Protein AF-A0A7C1SMQ3-F1 (afdb_monomer_lite)

Foldseek 3Di:
DDDPVDDDDDDDLADFAFPFALPVCVVVVCCCVVPVPPSVDGTDGDGPDPCSVVVDDDPVRVVVVVVVVVD

pLDDT: mean 90.56, std 7.81, range [60.22, 97.56]

Sequence (71 aa):
IESTKATAPVISPVSGTIIEVNSTLEDEPEIINTDPYGKGWIAVVEVAAVSAKSELLEAASYNAFIEEESG

Secondary structure (DSSP, 8-state):
-B-SS-B-PPPPSS-EEEEEE-THHHH-TTHHHH-TTTTT--EEEEES-GGGGGGSPPHHHHHHHHHHHT-

Structure (mmCIF, N/CA/C/O backbone):
data_AF-A0A7C1SMQ3-F1
#
_entry.id   AF-A0A7C1SMQ3-F1
#
loop_
_atom_site.group_PDB
_atom_site.id
_atom_site.type_symbol
_atom_site.label_atom_id
_atom_site.label_alt_id
_atom_site.label_comp_id
_atom_site.label_asym_id
_atom_site.label_entity_id
_atom_site.label_seq_id
_atom_site.pdbx_PDB_ins_code
_atom_site.Cartn_x
_atom_site.Cartn_y
_atom_site.Cartn_z
_atom_site.occupancy
_atom_site.B_iso_or_equiv
_atom_site.auth_seq_id
_atom_site.auth_comp_id
_atom_site.auth_asym_id
_atom_site.auth_atom_id
_atom_site.pdbx_PDB_model_num
ATOM 1 N N . ILE A 1 1 ? -3.400 8.170 4.440 1.00 82.62 1 ILE A N 1
ATOM 2 C CA . ILE A 1 1 ? -3.400 7.398 5.701 1.00 82.62 1 ILE A CA 1
ATOM 3 C C . ILE A 1 1 ? -3.406 8.374 6.853 1.00 82.62 1 ILE A C 1
ATOM 5 O O . ILE A 1 1 ? -2.612 9.312 6.852 1.00 82.62 1 ILE A O 1
ATOM 9 N N . GLU A 1 2 ? -4.318 8.172 7.792 1.00 86.94 2 GLU A N 1
ATOM 10 C CA . GLU A 1 2 ? -4.474 9.030 8.961 1.00 86.94 2 GLU A CA 1
ATOM 11 C C . GLU A 1 2 ? -4.180 8.238 10.228 1.00 86.94 2 GLU A C 1
ATOM 13 O O . GLU A 1 2 ? -4.480 7.052 10.335 1.00 86.94 2 GLU A O 1
ATOM 18 N N . SER A 1 3 ? -3.563 8.909 11.188 1.00 89.44 3 SER A N 1
ATOM 19 C CA . SER A 1 3 ? -3.321 8.400 12.531 1.00 89.44 3 SER A CA 1
ATOM 20 C C . SER A 1 3 ? -3.630 9.502 13.539 1.00 89.44 3 SER A C 1
ATOM 22 O O . SER A 1 3 ? -3.800 10.665 13.177 1.00 89.44 3 SER A O 1
ATOM 24 N N . THR A 1 4 ? -3.599 9.178 14.830 1.00 90.88 4 THR A N 1
ATOM 25 C CA . THR A 1 4 ? -3.742 10.181 15.899 1.00 90.88 4 THR A CA 1
ATOM 26 C C . THR A 1 4 ? -2.598 11.200 15.951 1.00 90.88 4 THR A C 1
ATOM 28 O O . THR A 1 4 ? -2.707 12.194 16.665 1.00 90.88 4 THR A O 1
ATOM 31 N N . LYS A 1 5 ? -1.495 10.962 15.226 1.00 89.12 5 LYS A N 1
ATOM 32 C CA . LYS A 1 5 ? -0.291 11.808 15.238 1.00 89.12 5 LYS A CA 1
ATOM 33 C C . LYS A 1 5 ? -0.097 12.610 13.956 1.00 89.12 5 LYS A C 1
ATOM 35 O O . LYS A 1 5 ? 0.474 13.694 14.008 1.00 89.12 5 LYS A O 1
ATOM 40 N N . ALA A 1 6 ? -0.508 12.063 12.818 1.00 89.94 6 ALA A N 1
ATOM 41 C CA . ALA A 1 6 ? -0.241 12.647 11.512 1.00 89.94 6 ALA A CA 1
ATOM 42 C C . ALA A 1 6 ? -1.175 12.088 10.439 1.00 89.94 6 ALA A C 1
ATOM 44 O O . ALA A 1 6 ? -1.610 10.934 10.516 1.00 89.94 6 ALA A O 1
ATOM 45 N N . THR A 1 7 ? -1.370 12.895 9.399 1.00 92.50 7 THR A N 1
ATOM 46 C CA . THR A 1 7 ? -1.982 12.493 8.133 1.00 92.50 7 THR A CA 1
ATOM 47 C C . THR A 1 7 ? -0.921 12.558 7.043 1.00 92.50 7 THR A C 1
ATOM 49 O O . THR A 1 7 ? -0.271 13.588 6.869 1.00 92.50 7 THR A O 1
ATOM 52 N N . ALA A 1 8 ? -0.750 11.459 6.310 1.00 90.44 8 ALA A N 1
ATOM 53 C CA . ALA A 1 8 ? 0.191 11.353 5.202 1.00 90.44 8 ALA A CA 1
ATOM 54 C C . ALA A 1 8 ? -0.526 10.897 3.918 1.00 90.44 8 ALA A C 1
ATOM 56 O O . ALA A 1 8 ? -1.323 9.946 3.964 1.00 90.44 8 ALA A O 1
ATOM 57 N N . PRO A 1 9 ? -0.267 11.541 2.766 1.00 92.94 9 PRO A N 1
ATOM 58 C CA . PRO A 1 9 ? -0.763 11.063 1.482 1.00 92.94 9 PRO A CA 1
ATOM 59 C C . PRO A 1 9 ? -0.056 9.761 1.079 1.00 92.94 9 PRO A C 1
ATOM 61 O O . PRO A 1 9 ? 1.111 9.553 1.403 1.00 92.94 9 PRO A O 1
ATOM 64 N N . VAL A 1 10 ? -0.760 8.897 0.345 1.00 91.00 10 VAL A N 1
ATOM 65 C CA . VAL A 1 10 ? -0.165 7.710 -0.290 1.00 91.00 10 VAL A CA 1
ATOM 66 C C . VAL A 1 10 ? 0.134 8.060 -1.738 1.00 91.00 10 VAL A C 1
ATOM 68 O O . VAL A 1 10 ? -0.767 8.469 -2.470 1.00 91.00 10 VAL A O 1
ATOM 71 N N . ILE A 1 11 ? 1.393 7.916 -2.142 1.00 91.56 11 ILE A N 1
ATOM 72 C CA . ILE A 1 11 ? 1.829 8.167 -3.515 1.00 91.56 11 ILE A CA 1
ATOM 73 C C . ILE A 1 11 ? 1.913 6.830 -4.248 1.00 91.56 11 ILE A C 1
ATOM 75 O O . ILE A 1 11 ? 2.529 5.890 -3.748 1.00 91.56 11 ILE A O 1
ATOM 79 N N . SER A 1 12 ? 1.284 6.737 -5.423 1.00 91.12 12 SER A N 1
ATOM 80 C CA . SER A 1 12 ? 1.375 5.527 -6.242 1.00 91.12 12 SER A CA 1
ATOM 81 C C . SER A 1 12 ? 2.812 5.345 -6.746 1.00 91.12 12 SER A C 1
ATOM 83 O O . SER A 1 12 ? 3.351 6.283 -7.338 1.00 91.12 12 SER A O 1
ATOM 85 N N . PRO A 1 13 ? 3.423 4.159 -6.577 1.00 89.88 13 PRO A N 1
ATOM 86 C CA . PRO A 1 13 ? 4.763 3.885 -7.094 1.00 89.88 13 PRO A CA 1
ATOM 87 C C . PRO A 1 13 ? 4.781 3.704 -8.619 1.00 89.88 13 PRO A C 1
ATOM 89 O O . PRO A 1 13 ? 5.845 3.705 -9.227 1.00 89.88 13 PRO A O 1
ATOM 92 N N . VAL A 1 14 ? 3.613 3.515 -9.246 1.00 90.31 14 VAL A N 1
ATOM 93 C CA . VAL A 1 14 ? 3.483 3.223 -10.679 1.00 90.31 14 VAL A CA 1
ATOM 94 C C . VAL A 1 14 ? 2.346 4.021 -11.318 1.00 90.31 14 VAL A C 1
ATOM 96 O O . VAL A 1 14 ? 1.354 4.357 -10.668 1.00 90.31 14 VAL A O 1
ATOM 99 N N . SER A 1 15 ? 2.473 4.297 -12.617 1.00 90.25 15 SER A N 1
ATOM 100 C CA . SER A 1 15 ? 1.368 4.819 -13.432 1.00 90.25 15 SER A CA 1
ATOM 101 C C . SER A 1 15 ? 0.477 3.672 -13.907 1.00 90.25 15 SER A C 1
ATOM 103 O O . SER A 1 15 ? 0.975 2.646 -14.379 1.00 90.25 15 SER A O 1
ATOM 105 N N . GLY A 1 16 ? -0.840 3.842 -13.815 1.00 91.50 16 GLY A N 1
ATOM 106 C CA . GLY A 1 16 ? -1.784 2.789 -14.169 1.00 91.50 16 GLY A CA 1
ATOM 107 C C . GLY A 1 16 ? -3.232 3.138 -13.857 1.00 91.50 16 GLY A C 1
ATOM 108 O O . GLY A 1 16 ? -3.562 4.290 -13.567 1.00 91.50 16 GLY A O 1
ATOM 109 N N . THR A 1 17 ? -4.089 2.125 -13.908 1.00 94.62 17 THR A N 1
ATOM 110 C CA . THR A 1 17 ? -5.516 2.233 -13.595 1.00 94.62 17 THR A CA 1
ATOM 111 C C . THR A 1 17 ? -5.840 1.394 -12.367 1.00 94.62 17 THR A C 1
ATOM 113 O O . THR A 1 17 ? -5.462 0.230 -12.291 1.00 94.62 17 THR A O 1
ATOM 116 N N . ILE A 1 18 ? -6.538 1.979 -11.392 1.00 95.94 18 ILE A N 1
ATOM 117 C CA . ILE A 1 18 ? -7.033 1.233 -10.230 1.00 95.94 18 ILE A CA 1
ATOM 118 C C . ILE A 1 18 ? -8.145 0.299 -10.705 1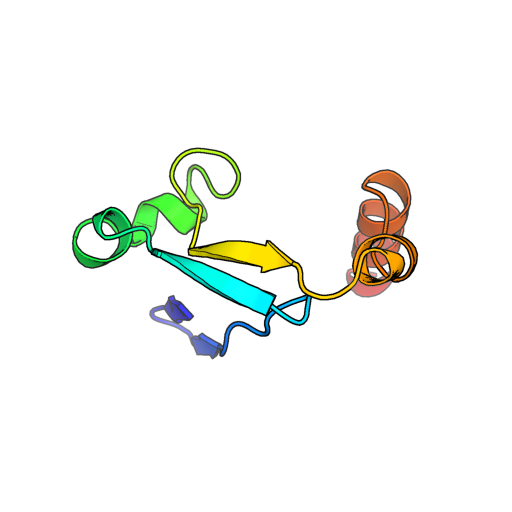.00 95.94 18 ILE A C 1
ATOM 120 O O . ILE A 1 18 ? -9.138 0.762 -11.264 1.00 95.94 18 ILE A O 1
ATOM 124 N N . ILE A 1 19 ? -7.969 -0.998 -10.473 1.00 97.19 19 ILE A N 1
ATOM 125 C CA . ILE A 1 19 ? -8.952 -2.030 -10.823 1.00 97.19 19 ILE A CA 1
ATOM 126 C C . ILE A 1 19 ? -9.675 -2.584 -9.595 1.00 97.19 19 ILE A C 1
ATOM 128 O O . ILE A 1 19 ? -10.764 -3.134 -9.729 1.00 97.19 19 ILE A O 1
ATOM 132 N N . GLU A 1 20 ? -9.105 -2.402 -8.403 1.00 97.56 20 GLU A N 1
ATOM 133 C CA . GLU A 1 20 ? -9.707 -2.834 -7.144 1.00 97.56 20 GLU A CA 1
ATOM 134 C C . GLU A 1 20 ? -9.252 -1.933 -5.993 1.00 97.56 20 GLU A C 1
ATOM 136 O O . GLU A 1 20 ? -8.112 -1.464 -5.976 1.00 97.56 20 GLU A O 1
ATOM 141 N N . VAL A 1 21 ? -10.131 -1.710 -5.018 1.00 97.06 21 VAL A N 1
ATOM 142 C CA . VAL A 1 21 ? -9.839 -0.985 -3.774 1.00 97.06 21 VAL A CA 1
ATOM 143 C C . VAL A 1 21 ? -10.276 -1.858 -2.609 1.00 97.06 21 VAL A C 1
ATOM 145 O O . VAL A 1 21 ? -11.331 -2.488 -2.672 1.00 97.06 21 VAL A O 1
ATOM 148 N N . ASN A 1 22 ? -9.474 -1.893 -1.548 1.00 96.75 22 ASN A N 1
ATOM 149 C CA . ASN A 1 22 ? -9.786 -2.694 -0.375 1.00 96.75 22 ASN A CA 1
ATOM 150 C C . ASN A 1 22 ? -10.810 -1.987 0.518 1.00 96.75 22 ASN A C 1
ATOM 152 O O . ASN A 1 22 ? -10.444 -1.228 1.416 1.00 96.75 22 ASN A O 1
ATOM 156 N N . SER A 1 23 ? -12.094 -2.269 0.299 1.00 96.62 23 SER A N 1
ATOM 157 C CA . SER A 1 23 ? -13.179 -1.716 1.118 1.00 96.62 23 SER A CA 1
ATOM 158 C C . SER A 1 23 ? -13.099 -2.140 2.589 1.00 96.62 23 SER A C 1
ATOM 160 O O . SER A 1 23 ? -13.636 -1.452 3.445 1.00 96.62 23 SER A O 1
ATOM 162 N N . THR A 1 24 ? -12.390 -3.230 2.915 1.00 95.62 24 THR A N 1
ATOM 163 C CA . THR A 1 24 ? -12.193 -3.676 4.309 1.00 95.62 24 THR A CA 1
ATOM 164 C C . THR A 1 24 ? -11.503 -2.607 5.155 1.00 95.62 24 THR A C 1
ATOM 166 O O . THR A 1 24 ? -11.781 -2.498 6.342 1.00 95.62 24 THR A O 1
ATOM 169 N N . LEU A 1 25 ? -10.627 -1.790 4.558 1.00 94.06 25 LEU A N 1
ATOM 170 C CA . LEU A 1 25 ? -9.913 -0.730 5.276 1.00 94.06 25 LEU A CA 1
ATOM 171 C C . LEU A 1 25 ? -10.808 0.456 5.665 1.00 94.06 25 LEU A C 1
ATOM 173 O O . LEU A 1 25 ? -10.371 1.296 6.449 1.00 94.06 25 LEU A O 1
ATOM 177 N N . GLU A 1 26 ? -12.027 0.549 5.125 1.00 93.38 26 GLU A N 1
ATOM 178 C CA . GLU A 1 26 ? -13.007 1.556 5.548 1.00 93.38 26 GLU A CA 1
ATOM 179 C C . GLU A 1 26 ? -13.566 1.231 6.940 1.00 93.38 26 GLU A C 1
ATOM 181 O O . GLU A 1 26 ? -13.740 2.138 7.756 1.00 93.38 26 GLU A O 1
ATOM 186 N N . ASP A 1 27 ? -13.783 -0.058 7.218 1.00 95.19 27 ASP A N 1
ATOM 187 C CA . ASP A 1 27 ? -14.320 -0.556 8.488 1.00 95.19 27 ASP A CA 1
ATOM 188 C C . ASP A 1 27 ? -13.212 -0.953 9.482 1.00 95.19 27 ASP A C 1
ATOM 190 O O . ASP A 1 27 ? -13.347 -0.723 10.684 1.00 95.19 27 ASP A O 1
ATOM 194 N N . GLU A 1 28 ? -12.107 -1.521 8.984 1.00 95.81 28 GLU A N 1
ATOM 195 C CA . GLU A 1 28 ? -10.983 -2.059 9.767 1.00 95.81 28 GLU A CA 1
ATOM 196 C C . GLU A 1 28 ? -9.635 -1.435 9.320 1.00 95.81 28 GLU A C 1
ATOM 198 O O . GLU A 1 28 ? -8.746 -2.122 8.793 1.00 95.81 28 GLU A O 1
ATOM 203 N N . PRO A 1 29 ? -9.437 -0.111 9.491 1.00 93.56 29 PRO A N 1
ATOM 204 C CA . PRO A 1 29 ? -8.229 0.584 9.039 1.00 93.56 29 PRO A CA 1
ATOM 205 C C . PRO A 1 29 ? -6.948 0.113 9.747 1.00 93.56 29 PRO A C 1
ATOM 207 O O . PRO A 1 29 ? -5.848 0.277 9.222 1.00 93.56 29 PRO A O 1
ATOM 210 N N . GLU A 1 30 ? -7.049 -0.484 10.934 1.00 94.00 30 GLU A N 1
ATOM 211 C CA . GLU A 1 30 ? -5.925 -0.990 11.722 1.00 94.00 30 GLU A CA 1
ATOM 212 C C . GLU A 1 30 ? -5.214 -2.195 11.094 1.00 94.00 30 GLU A C 1
ATOM 214 O O . GLU A 1 30 ? -4.061 -2.473 11.446 1.00 94.00 30 GLU A O 1
ATOM 219 N N . ILE A 1 31 ? -5.858 -2.887 10.146 1.00 95.69 31 ILE A N 1
ATOM 220 C CA . ILE A 1 31 ? -5.251 -4.002 9.411 1.00 95.69 31 ILE A CA 1
ATOM 221 C C . ILE A 1 31 ? -3.963 -3.544 8.727 1.00 95.69 31 ILE A C 1
ATOM 223 O O . ILE A 1 31 ? -2.980 -4.281 8.729 1.00 95.69 31 ILE A O 1
ATOM 227 N N . ILE A 1 32 ? -3.915 -2.303 8.227 1.00 94.19 32 ILE A N 1
ATOM 228 C CA . ILE A 1 32 ? -2.718 -1.762 7.572 1.00 94.19 32 ILE A CA 1
ATOM 229 C C . ILE A 1 32 ? -1.485 -1.760 8.490 1.00 94.19 32 ILE A C 1
ATOM 231 O O . ILE A 1 32 ? -0.360 -1.816 8.007 1.00 94.19 32 ILE A O 1
ATOM 235 N N . ASN A 1 33 ? -1.678 -1.730 9.813 1.00 93.00 33 ASN A N 1
ATOM 236 C CA . ASN A 1 33 ? -0.585 -1.769 10.785 1.00 93.00 33 ASN A CA 1
ATOM 237 C C . ASN A 1 33 ? -0.195 -3.200 11.178 1.00 93.00 33 ASN A C 1
ATOM 239 O O . ASN A 1 33 ? 0.957 -3.443 11.529 1.00 93.00 33 ASN A O 1
ATOM 243 N N . THR A 1 34 ? -1.152 -4.131 11.182 1.00 96.44 34 THR A N 1
ATOM 244 C CA . THR A 1 34 ? -0.953 -5.499 11.694 1.00 96.44 34 THR A CA 1
ATOM 245 C C . THR A 1 34 ? -0.615 -6.509 10.600 1.00 96.44 34 THR A C 1
ATOM 247 O O . THR A 1 34 ? 0.139 -7.444 10.856 1.00 96.44 34 THR A O 1
ATOM 250 N N . ASP A 1 35 ? -1.125 -6.305 9.384 1.00 96.88 35 ASP A N 1
ATOM 251 C CA . ASP A 1 35 ? -0.901 -7.159 8.217 1.00 96.88 35 ASP A CA 1
ATOM 252 C C . ASP A 1 35 ? -0.755 -6.326 6.918 1.00 96.88 35 ASP A C 1
ATOM 254 O O . ASP A 1 35 ? -1.572 -6.448 6.000 1.00 96.88 35 ASP A O 1
ATOM 258 N N . PRO A 1 36 ? 0.277 -5.460 6.812 1.00 94.81 36 PRO A N 1
ATOM 259 C CA . PRO A 1 36 ? 0.439 -4.506 5.703 1.00 94.81 36 PRO A CA 1
ATOM 260 C C . PRO A 1 36 ? 0.625 -5.160 4.327 1.00 94.81 36 PRO A C 1
ATOM 262 O O . PRO A 1 36 ? 0.290 -4.557 3.310 1.00 94.81 36 PRO A O 1
ATOM 265 N N . TYR A 1 37 ? 1.174 -6.378 4.286 1.00 94.38 37 TYR A N 1
ATOM 266 C CA . TYR A 1 37 ? 1.463 -7.103 3.042 1.00 94.38 37 TYR A CA 1
ATOM 267 C C . TYR A 1 37 ? 0.445 -8.208 2.725 1.00 94.38 37 TYR A C 1
ATOM 269 O O . TYR A 1 37 ? 0.468 -8.748 1.620 1.00 94.38 37 TYR A O 1
ATOM 277 N N . GLY A 1 38 ? -0.425 -8.560 3.675 1.00 96.06 38 GLY A N 1
ATOM 278 C CA . GLY A 1 38 ? -1.530 -9.492 3.481 1.00 96.06 38 GLY A CA 1
ATOM 279 C C . GLY A 1 38 ? -2.842 -8.742 3.291 1.00 96.06 38 GLY A C 1
ATOM 280 O O . GLY A 1 38 ? -3.112 -8.184 2.229 1.00 96.06 38 GLY A O 1
ATOM 281 N N . LYS A 1 39 ? -3.684 -8.728 4.324 1.00 96.31 39 LYS A N 1
ATOM 282 C CA . LYS A 1 39 ? -5.023 -8.121 4.283 1.00 96.31 39 LYS A CA 1
ATOM 283 C C . LYS A 1 39 ? -5.019 -6.592 4.187 1.00 96.31 39 LYS A C 1
ATOM 285 O O . LYS A 1 39 ? -6.045 -6.022 3.836 1.00 96.31 39 LYS A O 1
ATOM 290 N N . GLY A 1 40 ? -3.900 -5.938 4.488 1.00 96.56 40 GLY A N 1
ATOM 291 C CA . GLY A 1 40 ? -3.749 -4.481 4.527 1.00 96.56 40 GLY A CA 1
ATOM 292 C C . GLY A 1 40 ? -3.444 -3.812 3.186 1.00 96.56 40 GLY A C 1
ATOM 293 O O . GLY A 1 40 ? -3.044 -2.649 3.174 1.00 96.56 40 GLY A O 1
ATOM 294 N N . TRP A 1 41 ? -3.600 -4.512 2.058 1.00 96.69 41 TRP A N 1
ATOM 295 C CA . TRP A 1 41 ? -3.414 -3.921 0.730 1.00 96.69 41 TRP A CA 1
ATOM 296 C C . TRP A 1 41 ? -4.398 -2.762 0.498 1.00 96.69 41 TRP A C 1
ATOM 298 O O . TRP A 1 41 ? -5.528 -2.803 0.972 1.00 96.69 41 TRP A O 1
ATOM 308 N N . ILE A 1 42 ? -3.978 -1.719 -0.224 1.00 95.62 42 ILE A N 1
ATOM 309 C CA . ILE A 1 42 ? -4.781 -0.493 -0.402 1.00 95.62 42 ILE A CA 1
ATOM 310 C C . ILE A 1 42 ? -5.593 -0.543 -1.701 1.00 95.62 42 ILE A C 1
ATOM 312 O O . ILE A 1 42 ? -6.805 -0.333 -1.702 1.00 95.62 42 ILE A O 1
ATOM 316 N N . ALA A 1 43 ? -4.915 -0.804 -2.817 1.00 95.69 43 ALA A N 1
ATOM 317 C CA . ALA A 1 43 ? -5.515 -0.859 -4.142 1.00 95.69 43 ALA A CA 1
ATOM 318 C C . ALA A 1 43 ? -4.737 -1.820 -5.045 1.00 95.69 43 ALA A C 1
ATOM 320 O O . ALA A 1 43 ? -3.517 -1.951 -4.917 1.00 95.69 43 ALA A O 1
ATOM 321 N N . VAL A 1 44 ? -5.436 -2.446 -5.989 1.00 95.12 44 VAL A N 1
ATOM 322 C CA . VAL A 1 44 ? -4.828 -3.187 -7.095 1.00 95.12 44 VAL A CA 1
ATOM 323 C C . VAL A 1 44 ? -4.809 -2.278 -8.315 1.00 95.12 44 VAL A C 1
ATOM 325 O O . VAL A 1 44 ? -5.824 -1.677 -8.677 1.00 95.12 44 VAL A O 1
ATOM 328 N N . VAL A 1 45 ? -3.643 -2.172 -8.948 1.00 93.62 45 VAL A N 1
ATOM 329 C CA . VAL A 1 45 ? -3.415 -1.290 -10.095 1.00 93.62 45 VAL A CA 1
ATOM 330 C C . VAL A 1 45 ? -3.002 -2.120 -11.304 1.00 93.62 45 VAL A C 1
ATOM 332 O O . VAL A 1 45 ? -2.020 -2.859 -11.255 1.00 93.62 45 VAL A O 1
ATOM 335 N N . GLU A 1 46 ? -3.727 -1.960 -12.408 1.00 93.12 46 GLU A N 1
ATOM 336 C CA . GLU A 1 46 ? -3.280 -2.394 -13.727 1.00 93.12 46 GLU A CA 1
ATOM 337 C C . GLU A 1 46 ? -2.200 -1.425 -14.226 1.00 93.12 46 GLU A C 1
ATOM 339 O O . GLU A 1 46 ? -2.449 -0.235 -14.435 1.00 93.12 46 GLU A O 1
ATOM 344 N N . VAL A 1 47 ? -0.971 -1.923 -14.364 1.00 91.06 47 VAL A N 1
ATOM 345 C CA . VAL A 1 47 ? 0.206 -1.096 -14.657 1.00 91.06 47 VAL A CA 1
ATOM 346 C C . VAL A 1 47 ? 0.261 -0.747 -16.142 1.00 91.06 47 VAL A C 1
ATOM 348 O O . VAL A 1 47 ? 0.323 -1.631 -16.993 1.00 91.06 47 VAL A O 1
ATOM 351 N N . ALA A 1 48 ? 0.318 0.549 -16.458 1.00 84.88 48 ALA A N 1
ATOM 352 C CA . ALA A 1 48 ? 0.358 1.025 -17.841 1.00 84.88 48 ALA A CA 1
ATOM 353 C C . ALA A 1 48 ? 1.735 0.840 -18.513 1.00 84.88 48 ALA A C 1
ATOM 355 O O . ALA A 1 48 ? 1.812 0.738 -19.737 1.00 84.88 48 ALA A O 1
ATOM 356 N N . ALA A 1 49 ? 2.828 0.801 -17.737 1.00 77.31 49 ALA A N 1
ATOM 357 C CA . ALA A 1 49 ? 4.196 0.685 -18.250 1.00 77.31 49 ALA A CA 1
ATOM 358 C C . ALA A 1 49 ? 5.041 -0.335 -17.467 1.00 77.31 49 ALA A C 1
ATOM 360 O O . ALA A 1 49 ? 5.274 -0.192 -16.269 1.00 77.31 49 ALA A O 1
ATOM 361 N N . VAL A 1 50 ? 5.573 -1.339 -18.171 1.00 65.19 50 VAL A N 1
ATOM 362 C CA . VAL A 1 50 ? 6.368 -2.440 -17.586 1.00 65.19 50 VAL A CA 1
ATOM 363 C C . VAL A 1 50 ? 7.699 -1.958 -16.983 1.00 65.19 50 VAL A C 1
ATOM 365 O O . VAL A 1 50 ? 8.201 -2.562 -16.036 1.00 65.19 50 VAL A O 1
ATOM 368 N N . SER A 1 51 ? 8.252 -0.842 -17.475 1.00 68.44 51 SER A N 1
ATOM 369 C CA . SER A 1 51 ? 9.498 -0.245 -16.965 1.00 68.44 51 SER A CA 1
ATOM 370 C C . SER A 1 51 ? 9.384 0.306 -15.542 1.00 68.44 51 SER A C 1
ATOM 372 O O . SER A 1 51 ? 10.404 0.519 -14.897 1.00 68.44 51 SER A O 1
ATOM 374 N N . ALA A 1 52 ? 8.169 0.481 -15.014 1.00 68.75 52 ALA A N 1
ATOM 375 C CA . ALA A 1 52 ? 7.981 0.973 -13.654 1.00 68.75 52 ALA A CA 1
ATOM 376 C C . ALA A 1 52 ? 8.643 0.055 -12.611 1.00 68.75 52 ALA A C 1
ATOM 378 O O . ALA A 1 52 ? 9.122 0.529 -11.591 1.00 68.75 52 ALA A O 1
ATOM 379 N N . LYS A 1 53 ? 8.757 -1.255 -12.885 1.00 72.12 53 LYS A N 1
ATOM 380 C CA . LYS A 1 53 ? 9.403 -2.198 -11.962 1.00 72.12 53 LYS A CA 1
ATOM 381 C C . LYS A 1 53 ? 10.915 -1.979 -11.837 1.00 72.12 53 LYS A C 1
ATOM 383 O O . LYS A 1 53 ? 11.450 -2.176 -10.755 1.00 72.12 53 LYS A O 1
ATOM 388 N N . SER A 1 54 ? 11.603 -1.578 -12.910 1.00 77.44 54 SER A N 1
ATOM 389 C CA . SER A 1 54 ? 13.061 -1.370 -12.873 1.00 77.44 54 SER A CA 1
ATOM 390 C C . SER A 1 54 ? 13.490 -0.134 -12.080 1.00 77.44 54 SER A C 1
ATOM 392 O O . SER A 1 54 ? 14.667 -0.002 -11.767 1.00 77.44 54 SER A O 1
ATOM 394 N N . GLU A 1 55 ? 12.553 0.760 -11.767 1.00 83.06 55 GLU A N 1
ATOM 395 C CA . GLU A 1 55 ? 12.793 1.963 -10.963 1.00 83.06 55 GLU A CA 1
ATOM 396 C C . GLU A 1 55 ? 12.522 1.732 -9.466 1.00 83.06 55 GLU A C 1
ATOM 398 O O . GLU A 1 55 ? 12.821 2.596 -8.644 1.00 83.06 55 GLU A O 1
ATOM 403 N N . LEU A 1 56 ? 11.974 0.567 -9.097 1.00 89.25 56 LEU A N 1
ATOM 404 C CA . LEU A 1 56 ? 11.687 0.212 -7.711 1.00 89.25 56 LEU A CA 1
ATOM 405 C C . LEU A 1 56 ? 12.865 -0.520 -7.074 1.00 89.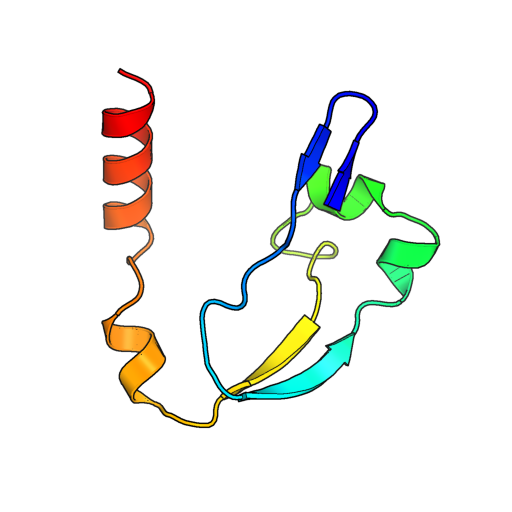25 56 LEU A C 1
ATOM 407 O O . LEU A 1 56 ? 13.597 -1.269 -7.721 1.00 89.25 56 LEU A O 1
ATOM 411 N N . LEU A 1 57 ? 13.019 -0.321 -5.768 1.00 91.94 57 LEU A N 1
ATOM 412 C CA . LEU A 1 57 ? 14.017 -1.030 -4.983 1.00 91.94 57 LEU A CA 1
ATOM 413 C C . LEU A 1 57 ? 13.572 -2.477 -4.754 1.00 91.94 57 LEU A C 1
ATOM 415 O O . LEU A 1 57 ? 12.445 -2.743 -4.338 1.00 91.94 57 LEU A O 1
ATOM 419 N N . GLU A 1 58 ? 14.495 -3.409 -4.973 1.00 92.44 58 GLU A N 1
ATOM 420 C CA . GLU A 1 58 ? 14.349 -4.786 -4.507 1.00 92.44 58 GLU A CA 1
ATOM 421 C C . GLU A 1 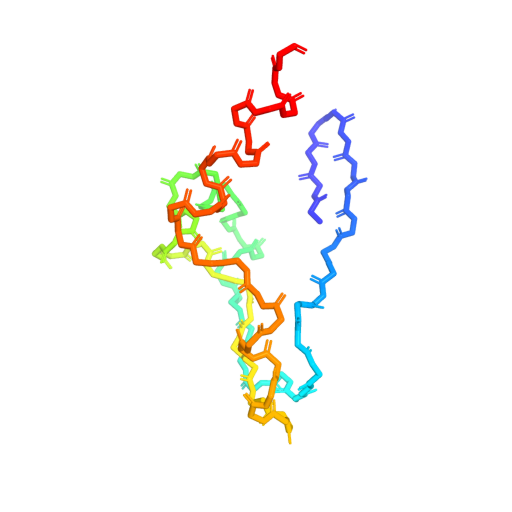58 ? 14.439 -4.834 -2.973 1.00 92.44 58 GLU A C 1
ATOM 423 O O . GLU A 1 58 ? 15.046 -3.963 -2.344 1.00 92.44 58 GLU A O 1
ATOM 428 N N . ALA A 1 59 ? 13.884 -5.879 -2.353 1.00 91.94 59 ALA A N 1
ATOM 429 C CA . ALA A 1 59 ? 13.762 -5.973 -0.892 1.00 91.94 59 ALA A CA 1
ATOM 430 C C . ALA A 1 59 ? 15.091 -5.756 -0.138 1.00 91.94 59 ALA A C 1
ATOM 432 O O . ALA A 1 59 ? 15.126 -5.064 0.877 1.00 91.94 59 ALA A O 1
ATOM 433 N N . ALA A 1 60 ? 16.199 -6.305 -0.650 1.00 93.81 60 ALA A N 1
ATOM 434 C CA . ALA A 1 60 ? 17.520 -6.127 -0.046 1.00 93.81 60 ALA A CA 1
ATOM 435 C C . ALA A 1 60 ? 18.000 -4.666 -0.105 1.00 93.81 60 ALA A C 1
ATOM 437 O O . ALA A 1 60 ? 18.529 -4.152 0.877 1.00 93.81 60 ALA A O 1
ATOM 438 N N . SER A 1 61 ? 17.784 -3.993 -1.238 1.00 93.56 61 SER A N 1
ATOM 439 C CA . SER A 1 61 ? 18.134 -2.582 -1.418 1.00 93.56 61 SER A CA 1
ATOM 440 C C . SER A 1 61 ? 17.263 -1.670 -0.558 1.00 93.56 61 SER A C 1
ATOM 442 O O . SER A 1 61 ? 17.766 -0.699 -0.005 1.00 93.56 61 SER A O 1
ATOM 444 N N . TYR A 1 62 ? 15.978 -2.000 -0.401 1.00 93.56 62 TYR A N 1
ATOM 445 C CA . TYR A 1 62 ? 15.082 -1.254 0.478 1.00 93.56 62 TYR A CA 1
ATOM 446 C C . TYR A 1 62 ? 15.494 -1.367 1.952 1.00 93.56 62 TYR A C 1
ATOM 448 O O . TYR A 1 62 ? 15.542 -0.357 2.644 1.00 93.56 62 TYR A O 1
ATOM 456 N N . ASN A 1 63 ? 15.875 -2.560 2.423 1.00 93.31 63 ASN A N 1
ATOM 457 C CA . ASN A 1 63 ? 16.369 -2.731 3.795 1.00 93.31 63 ASN A CA 1
ATOM 458 C C . ASN A 1 63 ? 17.629 -1.896 4.063 1.00 93.31 63 ASN A C 1
ATOM 460 O O . ASN A 1 63 ? 17.698 -1.220 5.083 1.00 93.31 63 ASN A O 1
ATOM 464 N N . ALA A 1 64 ? 18.586 -1.894 3.128 1.00 94.00 64 ALA A N 1
ATOM 465 C CA . ALA A 1 64 ? 19.795 -1.080 3.249 1.00 94.00 64 ALA A CA 1
ATOM 466 C C . ALA A 1 64 ? 19.480 0.427 3.300 1.00 94.00 64 ALA A C 1
ATOM 468 O O . ALA A 1 64 ? 20.053 1.143 4.114 1.00 94.00 64 ALA A O 1
ATOM 469 N N . PHE A 1 65 ? 18.532 0.896 2.479 1.00 94.12 65 PHE A N 1
ATOM 470 C CA . PHE A 1 65 ? 18.067 2.286 2.504 1.00 94.12 65 PHE A CA 1
ATOM 471 C C . PHE A 1 65 ? 17.468 2.674 3.866 1.00 94.12 65 PHE A C 1
ATOM 473 O O . PHE A 1 65 ? 17.776 3.735 4.397 1.00 94.12 65 PHE A O 1
ATOM 480 N N . ILE A 1 66 ? 16.647 1.804 4.467 1.00 94.25 66 ILE A N 1
ATOM 481 C CA . ILE A 1 66 ? 16.057 2.065 5.790 1.00 94.25 66 ILE A CA 1
ATOM 482 C C . ILE A 1 66 ? 17.120 2.100 6.895 1.00 94.25 66 ILE A C 1
ATOM 484 O O . ILE A 1 66 ? 17.017 2.924 7.804 1.00 94.25 66 ILE A O 1
ATOM 488 N N . GLU A 1 67 ? 18.126 1.225 6.836 1.00 93.12 67 GLU A N 1
ATOM 489 C CA . GLU A 1 67 ? 19.247 1.237 7.785 1.00 93.12 67 GLU A CA 1
ATOM 490 C C . GLU A 1 67 ? 20.059 2.537 7.697 1.00 93.12 67 GLU A C 1
ATOM 492 O O . GLU A 1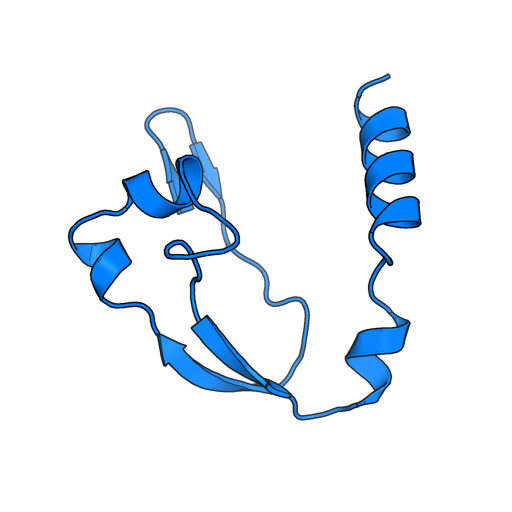 67 ? 20.449 3.070 8.733 1.00 93.12 67 GLU A O 1
ATOM 497 N N . GLU A 1 68 ? 20.269 3.068 6.489 1.00 92.94 68 GLU A N 1
ATOM 498 C CA . GLU A 1 68 ? 20.948 4.350 6.263 1.00 92.94 68 GLU A CA 1
ATOM 499 C C . GLU A 1 68 ? 20.130 5.541 6.792 1.00 92.94 68 GLU A C 1
ATOM 501 O O . GLU A 1 68 ? 20.664 6.374 7.519 1.00 92.94 68 GLU A O 1
ATOM 506 N N . GLU A 1 69 ? 18.828 5.596 6.496 1.00 89.50 69 GLU A N 1
ATOM 507 C CA . GLU A 1 69 ? 17.938 6.692 6.922 1.00 89.50 69 GLU A CA 1
ATOM 508 C C . GLU A 1 69 ? 17.658 6.706 8.435 1.00 89.50 69 GLU A C 1
ATOM 510 O O . GLU A 1 69 ? 17.271 7.734 8.991 1.00 89.50 69 GLU A O 1
ATOM 515 N N . SER A 1 70 ? 17.812 5.562 9.109 1.00 81.50 70 SER A N 1
ATOM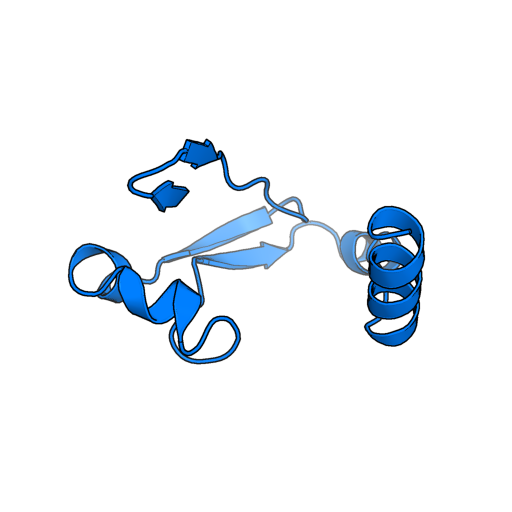 516 C CA . SER A 1 70 ? 17.590 5.435 10.558 1.00 81.50 70 SER A CA 1
ATOM 517 C C . SER A 1 70 ? 18.841 5.739 11.399 1.00 81.50 70 SER A C 1
ATOM 519 O O . SER A 1 70 ? 18.760 5.659 12.631 1.00 81.50 70 SER A O 1
ATOM 521 N N . GLY A 1 71 ? 19.982 6.006 10.750 1.00 60.22 71 GLY A N 1
ATOM 522 C CA . GLY 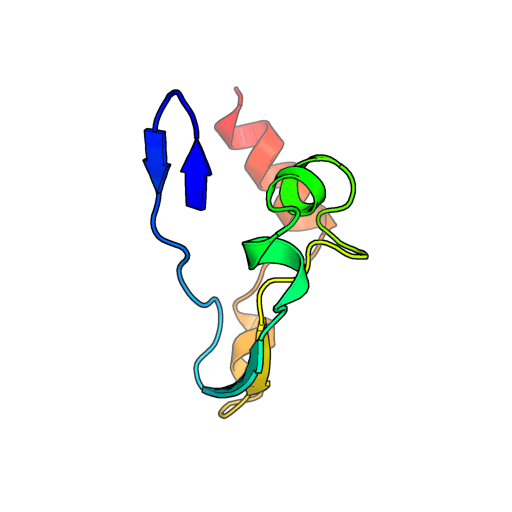A 1 71 ? 21.294 6.248 11.366 1.00 60.22 71 GLY A CA 1
ATOM 523 C C . GLY A 1 71 ? 21.581 7.686 11.786 1.00 60.22 71 GLY A C 1
ATOM 524 O O . GLY A 1 71 ? 20.789 8.603 11.480 1.00 60.22 71 GLY A O 1
#

Radius of gyration: 14.44 Å; chains: 1; bounding box: 36×22×34 Å